Protein AF-A0A6G3U171-F1 (afdb_monomer)

Radius of gyration: 15.24 Å; Cα contacts (8 Å, |Δi|>4): 98; chains: 1; bounding box: 48×32×38 Å

Foldseek 3Di:
DDDDDLVPDDPQRVLLVVLLCCLVVPPPPPPDPDPPPDDLVQAAAEEEEEALPPPHDLVSSLVSVVSNQVSVVVVRYHYDYDHPDCPSVPPDPSDDDDDDDDD

Solvent-accessible surface area (backbone atoms only — not comparable to full-atom values): 6594 Å² total; per-residue (Å²): 131,91,82,81,59,76,91,74,51,51,72,24,54,47,49,50,51,53,54,50,48,50,60,74,54,42,58,86,71,50,97,61,89,66,65,88,88,53,60,72,92,74,52,58,36,75,46,77,36,84,46,64,52,62,71,44,53,79,64,56,44,50,51,49,50,55,50,48,32,61,38,34,74,72,62,41,33,45,78,50,66,42,60,92,70,60,78,86,52,61,90,40,80,87,54,84,85,80,88,80,80,83,130

Mean predicted aligned error: 5.45 Å

Secondary structure (DSSP, 8-state):
-PPPPGGG--HHHHHHHHHHHHHHHGGGGS-----TTS-GGG--EEEEETTTTTT--HHHHHHHHHHHHHHHHTTSEEEEE--S--TTTTT-TT----PPP--

Nearest PDB structures (foldseek):
  8tv8-assembly1_A  TM=3.815E-01  e=1.241E+00  Haemophilus influenzae 86-028NP
  4wzz-assembly1_A  TM=4.352E-01  e=4.184E+00  Lachnoclostridium phytofermentans ISDg

Sequence (103 aa):
GVRTELGRLGDGELRYVALALVLLTGPGVLEVDAPGEVPAALQTLTVLADGLDRGLDPGQRAELLRLAARMCERGHIRMAGTVSDPSWAVGVDGVTVVHLDRD

Organism: NCBI:txid2706093

Structure (mmCIF, N/CA/C/O backbone):
data_AF-A0A6G3U171-F1
#
_entry.id   AF-A0A6G3U171-F1
#
loop_
_atom_site.group_PDB
_atom_site.id
_atom_site.type_symbol
_atom_site.label_atom_id
_atom_site.label_alt_id
_atom_site.label_comp_id
_atom_site.label_asym_id
_atom_site.label_entity_id
_atom_site.label_seq_id
_atom_site.pdbx_PDB_ins_code
_atom_site.Cartn_x
_atom_site.Cartn_y
_atom_site.Cartn_z
_atom_site.occupancy
_atom_site.B_iso_or_equiv
_atom_site.auth_seq_id
_atom_site.auth_comp_id
_atom_site.auth_asym_id
_atom_site.auth_atom_id
_atom_site.pdbx_PDB_model_num
ATOM 1 N N . GLY A 1 1 ? 27.822 -1.167 0.736 1.00 64.81 1 GLY A N 1
ATOM 2 C CA . GLY A 1 1 ? 26.891 -1.111 -0.406 1.00 64.81 1 GLY A CA 1
ATOM 3 C C . GLY A 1 1 ? 27.063 0.205 -1.132 1.00 64.81 1 GLY A C 1
ATOM 4 O O . GLY A 1 1 ? 27.459 1.175 -0.492 1.00 64.81 1 GLY A O 1
ATOM 5 N N . VAL A 1 2 ? 26.800 0.228 -2.438 1.00 80.19 2 VAL A N 1
ATOM 6 C CA . VAL A 1 2 ? 26.726 1.469 -3.228 1.00 80.19 2 VAL A CA 1
ATOM 7 C C . VAL A 1 2 ? 25.509 2.265 -2.748 1.00 80.19 2 VAL A C 1
ATOM 9 O O . VAL A 1 2 ? 24.452 1.678 -2.527 1.00 80.19 2 VAL A O 1
ATOM 12 N N . ARG A 1 3 ? 25.668 3.572 -2.518 1.00 84.00 3 ARG A N 1
ATOM 13 C CA . ARG A 1 3 ? 24.568 4.473 -2.143 1.00 84.00 3 ARG A CA 1
ATOM 14 C C . ARG A 1 3 ? 24.165 5.285 -3.366 1.00 84.00 3 ARG A C 1
ATOM 16 O O . ARG A 1 3 ? 25.023 5.920 -3.973 1.00 84.00 3 ARG A O 1
ATOM 23 N N . THR A 1 4 ? 22.879 5.273 -3.691 1.00 88.94 4 THR A N 1
ATOM 24 C CA . THR A 1 4 ? 22.295 6.118 -4.735 1.00 88.94 4 THR A CA 1
ATOM 25 C C . THR A 1 4 ? 21.695 7.354 -4.077 1.00 88.94 4 THR A C 1
ATOM 27 O O . THR A 1 4 ? 20.971 7.243 -3.090 1.00 88.94 4 THR A O 1
ATOM 30 N N . GLU A 1 5 ? 22.023 8.536 -4.588 1.00 93.25 5 GLU A N 1
ATOM 31 C CA . GLU A 1 5 ? 21.421 9.790 -4.127 1.00 93.25 5 GLU A CA 1
ATOM 32 C C . GLU A 1 5 ? 19.944 9.855 -4.530 1.00 93.25 5 GLU A C 1
ATOM 34 O O . GLU A 1 5 ? 19.594 9.453 -5.638 1.00 93.25 5 GLU A O 1
ATOM 39 N N . LEU A 1 6 ? 19.086 10.414 -3.669 1.00 92.94 6 LEU A N 1
ATOM 40 C CA . LEU A 1 6 ? 17.641 10.489 -3.917 1.00 92.94 6 LEU A CA 1
ATOM 41 C C . LEU A 1 6 ? 17.312 11.188 -5.246 1.00 92.94 6 LEU A C 1
ATOM 43 O O . LEU A 1 6 ? 16.468 10.717 -5.996 1.00 92.94 6 LEU A O 1
ATOM 47 N N . GLY A 1 7 ? 18.030 12.267 -5.578 1.00 94.00 7 GLY A N 1
ATOM 48 C CA . GLY A 1 7 ? 17.833 13.017 -6.824 1.00 94.00 7 GLY A CA 1
ATOM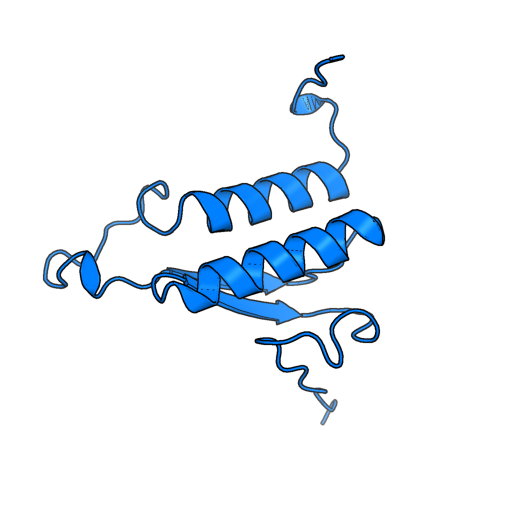 49 C C . GLY A 1 7 ? 18.226 12.267 -8.103 1.00 94.00 7 GLY A C 1
ATOM 50 O O . GLY A 1 7 ? 18.022 12.791 -9.192 1.00 94.00 7 GLY A O 1
ATOM 51 N N . ARG A 1 8 ? 18.804 11.065 -7.986 1.00 95.38 8 ARG A N 1
ATOM 52 C CA . ARG A 1 8 ? 19.128 10.191 -9.124 1.00 95.38 8 ARG A CA 1
ATOM 53 C C . ARG A 1 8 ? 18.095 9.090 -9.351 1.00 95.38 8 ARG A C 1
ATOM 55 O O . ARG A 1 8 ? 18.230 8.362 -10.329 1.00 95.38 8 ARG A O 1
ATOM 62 N N . LEU A 1 9 ? 17.120 8.943 -8.456 1.00 95.31 9 LEU A N 1
ATOM 63 C CA . LEU A 1 9 ? 16.066 7.946 -8.592 1.00 95.31 9 LEU A CA 1
ATOM 64 C C . LEU A 1 9 ? 15.092 8.339 -9.707 1.00 95.31 9 LEU A C 1
ATOM 66 O O . LEU A 1 9 ? 14.744 9.513 -9.861 1.00 95.31 9 LEU A O 1
ATOM 70 N N . GLY A 1 10 ? 14.642 7.346 -10.471 1.00 94.75 10 GLY A N 1
ATOM 71 C CA . GLY A 1 10 ? 13.556 7.514 -11.433 1.00 94.75 10 GLY A CA 1
ATOM 72 C C . GLY A 1 10 ? 12.200 7.706 -10.746 1.00 94.75 10 GLY A C 1
ATOM 73 O O . GLY A 1 10 ? 12.053 7.469 -9.550 1.00 94.75 10 GLY A O 1
ATOM 74 N N . ASP A 1 11 ? 11.176 8.087 -11.514 1.00 94.25 11 ASP A N 1
ATOM 75 C CA . ASP A 1 11 ? 9.823 8.349 -10.989 1.00 94.25 11 ASP A CA 1
ATOM 76 C C . ASP A 1 11 ? 9.239 7.153 -10.214 1.00 94.25 11 ASP A C 1
ATOM 78 O O . ASP A 1 11 ? 8.762 7.308 -9.093 1.00 94.25 11 ASP A O 1
ATOM 82 N N . GLY A 1 12 ? 9.364 5.937 -10.757 1.00 95.06 12 GLY A N 1
ATOM 83 C CA . GLY A 1 12 ? 8.908 4.711 -10.094 1.00 95.06 12 GLY A CA 1
A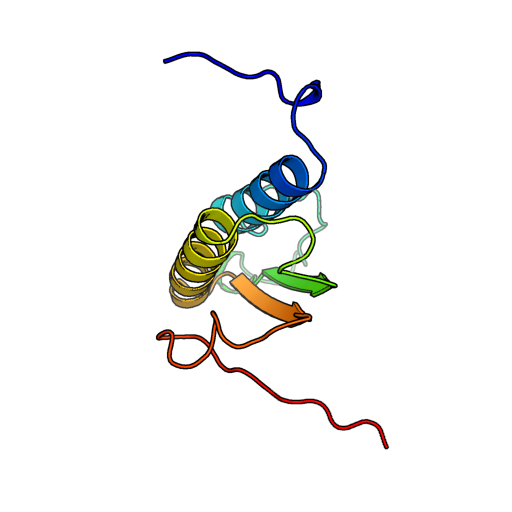TOM 84 C C . GLY A 1 12 ? 9.637 4.413 -8.783 1.00 95.06 12 GLY A C 1
ATOM 85 O O . GLY A 1 12 ? 9.010 4.043 -7.792 1.00 95.06 12 GLY A O 1
ATOM 86 N N . GLU A 1 13 ? 10.950 4.644 -8.742 1.00 95.69 13 GLU A N 1
ATOM 87 C CA . GLU A 1 13 ? 11.764 4.458 -7.538 1.00 95.69 13 GLU A CA 1
ATOM 88 C C . GLU A 1 13 ? 11.438 5.515 -6.474 1.00 95.69 13 GLU A C 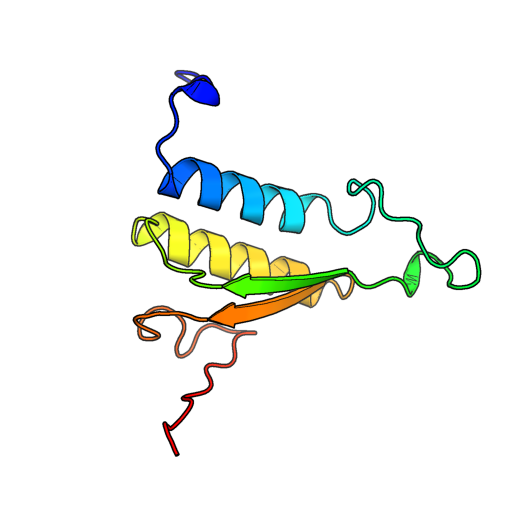1
ATOM 90 O O . GLU A 1 13 ? 11.296 5.189 -5.295 1.00 95.69 13 GLU A O 1
ATOM 95 N N . LEU A 1 14 ? 11.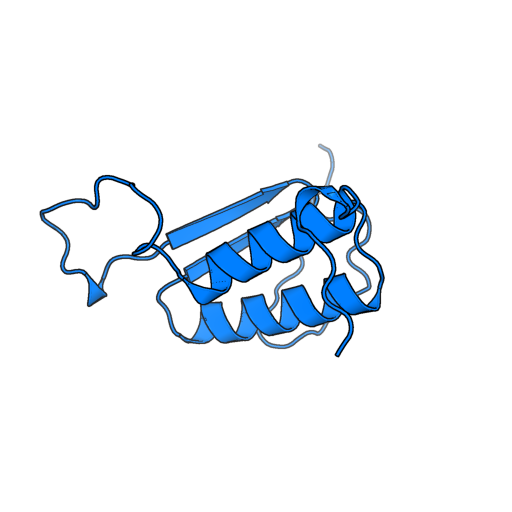267 6.777 -6.882 1.00 95.50 14 LEU A N 1
ATOM 96 C CA . LEU A 1 14 ? 10.823 7.856 -5.996 1.00 95.50 14 LEU A CA 1
ATOM 97 C C . L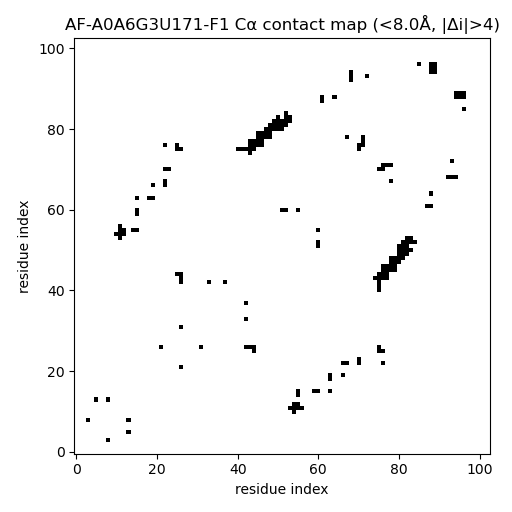EU A 1 14 ? 9.442 7.552 -5.418 1.00 95.50 14 LEU A C 1
ATOM 99 O O . LEU A 1 14 ? 9.228 7.701 -4.215 1.00 95.50 14 LEU A O 1
ATOM 103 N N . ARG A 1 15 ? 8.522 7.072 -6.256 1.00 94.75 15 ARG A N 1
ATOM 104 C CA . ARG A 1 15 ? 7.177 6.663 -5.852 1.00 94.75 15 ARG A CA 1
ATOM 105 C C . ARG A 1 15 ? 7.206 5.495 -4.870 1.00 94.75 15 ARG A C 1
ATOM 107 O O . ARG A 1 15 ? 6.527 5.556 -3.844 1.00 94.75 15 ARG A O 1
ATOM 114 N N . TYR A 1 16 ? 8.011 4.468 -5.150 1.00 95.75 16 TYR A N 1
ATOM 115 C CA . TYR A 1 16 ? 8.229 3.338 -4.247 1.00 95.75 16 TYR A CA 1
ATOM 116 C C . TYR A 1 16 ? 8.686 3.815 -2.869 1.00 95.75 16 TYR A C 1
ATOM 118 O O . TYR A 1 16 ? 8.074 3.476 -1.855 1.00 95.75 16 TYR A O 1
ATOM 126 N N . VAL A 1 17 ? 9.741 4.635 -2.834 1.00 94.75 17 VAL A N 1
ATOM 127 C CA . VAL A 1 17 ? 10.323 5.144 -1.589 1.00 94.75 17 VAL A CA 1
ATOM 128 C C . VAL A 1 17 ? 9.332 6.031 -0.843 1.00 94.75 17 VAL A C 1
ATOM 130 O O . VAL A 1 17 ? 9.185 5.869 0.365 1.00 94.75 17 VAL A O 1
ATOM 133 N N . ALA A 1 18 ? 8.613 6.919 -1.531 1.00 92.94 18 ALA A N 1
ATOM 134 C CA . ALA A 1 18 ? 7.614 7.779 -0.903 1.00 92.94 18 ALA A CA 1
ATOM 135 C C . ALA A 1 18 ? 6.512 6.962 -0.207 1.00 92.94 18 ALA A C 1
ATOM 137 O O . ALA A 1 18 ? 6.228 7.187 0.970 1.00 92.94 18 ALA A O 1
ATOM 138 N N . LEU A 1 19 ? 5.937 5.971 -0.897 1.00 94.00 19 LEU A N 1
ATOM 139 C CA . LEU A 1 19 ? 4.894 5.112 -0.328 1.00 94.00 19 LEU A CA 1
ATOM 140 C C . LEU A 1 19 ? 5.432 4.233 0.809 1.00 94.00 19 LEU A C 1
ATOM 142 O O . LEU A 1 19 ? 4.785 4.111 1.849 1.00 94.00 19 LEU A O 1
ATOM 146 N N . ALA A 1 20 ? 6.627 3.660 0.649 1.00 95.31 20 ALA A N 1
ATOM 147 C CA . ALA A 1 20 ? 7.260 2.859 1.690 1.00 95.31 20 ALA A CA 1
ATOM 148 C C . ALA A 1 20 ? 7.547 3.682 2.953 1.00 95.31 20 ALA A C 1
ATOM 150 O O . ALA A 1 20 ? 7.296 3.205 4.058 1.00 95.31 20 ALA A O 1
ATOM 151 N N . LEU A 1 21 ? 8.029 4.920 2.802 1.00 92.94 21 LEU A N 1
ATOM 152 C CA . LEU A 1 21 ? 8.262 5.823 3.926 1.00 92.94 21 LEU A CA 1
ATOM 153 C C . LEU A 1 21 ? 6.960 6.121 4.665 1.00 92.94 21 LEU A C 1
ATOM 155 O O . LEU A 1 21 ? 6.920 5.891 5.866 1.00 92.94 21 LEU A O 1
ATOM 159 N N . VAL A 1 22 ? 5.890 6.514 3.965 1.00 91.38 22 VAL A N 1
ATOM 160 C CA . VAL A 1 22 ? 4.568 6.758 4.579 1.00 91.38 22 VAL A CA 1
ATOM 161 C C . VAL A 1 22 ? 4.074 5.540 5.367 1.00 91.38 22 VAL A C 1
ATOM 163 O O . VAL A 1 22 ? 3.579 5.679 6.484 1.00 91.38 22 VAL A O 1
ATOM 166 N N . LEU A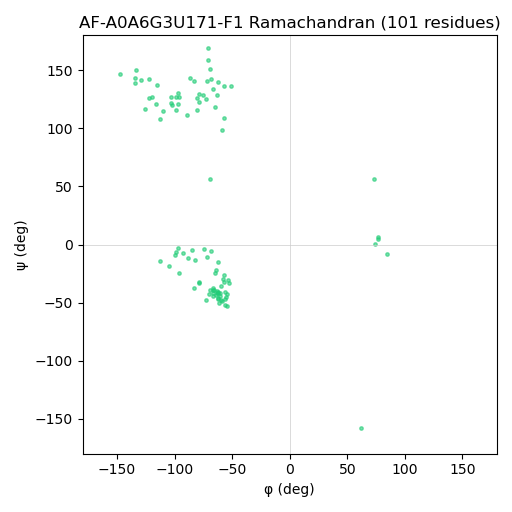 1 23 ? 4.237 4.334 4.816 1.00 92.56 23 LEU A N 1
ATOM 167 C CA . LEU A 1 23 ? 3.853 3.090 5.487 1.00 92.56 23 LEU A CA 1
ATOM 168 C C . LEU A 1 23 ? 4.703 2.789 6.731 1.00 92.56 23 LEU A C 1
ATOM 170 O O . LEU A 1 23 ? 4.191 2.254 7.712 1.00 92.56 23 LEU A O 1
ATOM 174 N N . LEU A 1 24 ? 6.001 3.097 6.689 1.00 92.00 24 LEU A N 1
ATOM 175 C CA . LEU A 1 24 ? 6.940 2.825 7.781 1.00 92.00 24 LEU A CA 1
ATOM 176 C C . LEU A 1 24 ? 6.849 3.848 8.911 1.00 92.00 24 LEU A C 1
ATOM 178 O O . LEU A 1 24 ? 7.106 3.502 10.064 1.00 92.00 24 LEU A O 1
ATOM 182 N N . THR A 1 25 ? 6.525 5.095 8.586 1.00 86.25 25 THR A N 1
ATOM 183 C CA . THR A 1 25 ? 6.493 6.196 9.548 1.00 86.25 25 THR A CA 1
ATOM 184 C C . THR A 1 25 ? 5.098 6.467 10.098 1.00 86.25 25 THR A C 1
ATOM 186 O O . THR A 1 25 ? 4.970 6.969 11.217 1.00 86.25 25 THR A O 1
ATOM 189 N N . GLY A 1 26 ? 4.052 6.101 9.351 1.00 78.25 26 GLY A N 1
ATOM 190 C CA . GLY A 1 26 ? 2.666 6.306 9.748 1.00 78.25 26 GLY A CA 1
ATOM 191 C C . GLY A 1 26 ? 2.303 7.790 9.921 1.00 78.25 26 GLY A C 1
ATOM 192 O O . GLY A 1 26 ? 2.963 8.667 9.360 1.00 78.25 26 GLY A O 1
ATOM 193 N N . PRO A 1 27 ? 1.244 8.101 10.693 1.00 68.62 27 PRO A N 1
ATOM 194 C CA . PRO A 1 27 ? 0.755 9.475 10.846 1.00 68.62 27 PRO A CA 1
ATOM 195 C C . PRO A 1 27 ? 1.747 10.414 11.548 1.00 68.62 27 PRO A C 1
ATOM 197 O O . PRO A 1 27 ? 1.693 11.615 11.325 1.00 68.62 27 PRO A O 1
ATOM 200 N N . GLY A 1 28 ? 2.664 9.893 12.372 1.00 63.81 28 GLY A N 1
ATOM 201 C CA . GLY A 1 28 ? 3.506 10.703 13.264 1.00 63.81 28 GLY A CA 1
ATOM 202 C C . GLY A 1 28 ? 4.651 11.478 12.604 1.00 63.81 28 GLY A C 1
ATOM 203 O O . GLY A 1 28 ? 5.359 12.198 13.301 1.00 63.81 28 GLY A O 1
ATOM 204 N N . VAL A 1 29 ? 4.873 11.315 11.296 1.00 65.56 29 VAL A N 1
ATOM 205 C CA . VAL A 1 29 ? 5.933 12.026 10.546 1.00 65.56 29 VAL A CA 1
ATOM 206 C C . VAL A 1 29 ? 5.366 13.014 9.534 1.00 65.56 29 VAL A C 1
ATOM 208 O O . VAL A 1 29 ? 6.087 13.873 9.033 1.00 65.56 29 VAL A O 1
ATOM 211 N N . LEU A 1 30 ? 4.073 12.925 9.240 1.00 64.81 30 LEU A N 1
ATOM 212 C CA . LEU A 1 30 ? 3.420 13.962 8.464 1.00 64.81 30 LEU A CA 1
ATOM 213 C C . LEU A 1 30 ? 3.138 15.121 9.427 1.00 64.81 30 LEU A C 1
ATOM 215 O O . LEU A 1 30 ? 2.571 14.892 10.493 1.00 64.81 30 LEU A O 1
ATOM 219 N N . GLU A 1 31 ? 3.525 16.349 9.067 1.00 63.59 31 GLU A N 1
ATOM 220 C CA . GLU A 1 31 ? 3.112 17.580 9.768 1.00 63.59 31 GLU A CA 1
ATOM 221 C C . GLU A 1 31 ? 1.616 17.844 9.527 1.00 63.59 31 GLU A C 1
ATOM 223 O O . GLU A 1 31 ? 1.202 18.853 8.963 1.00 63.59 31 GLU A O 1
ATOM 228 N N . VAL A 1 32 ? 0.789 16.863 9.867 1.00 63.28 32 VAL A N 1
ATOM 229 C CA . VAL A 1 32 ? -0.661 16.949 9.823 1.00 63.28 32 VAL A CA 1
ATOM 230 C C . VAL A 1 32 ? -1.088 17.304 11.232 1.00 63.28 32 VAL A C 1
ATOM 232 O O . VAL A 1 32 ? -0.719 16.605 12.178 1.00 63.28 32 VAL A O 1
ATOM 235 N N . ASP A 1 33 ? -1.874 18.370 11.370 1.00 65.06 33 ASP A N 1
ATOM 236 C CA . ASP A 1 33 ? -2.533 18.691 12.630 1.00 65.06 33 ASP A CA 1
ATOM 237 C C . ASP A 1 33 ? -3.425 17.512 13.023 1.00 65.06 33 ASP A C 1
ATOM 239 O O . ASP A 1 33 ? -4.525 17.312 12.499 1.00 65.06 33 ASP A O 1
ATOM 243 N N . ALA A 1 34 ? -2.909 16.674 13.920 1.00 64.38 34 ALA A N 1
ATOM 244 C CA . ALA A 1 34 ? -3.670 15.575 14.467 1.00 64.38 34 ALA A CA 1
ATOM 245 C C . ALA A 1 34 ? -4.876 16.152 15.223 1.00 64.38 34 ALA A C 1
ATOM 247 O O . ALA A 1 34 ? -4.720 17.142 15.946 1.00 64.38 34 ALA A O 1
ATOM 248 N N . PRO A 1 35 ? -6.070 15.542 15.122 1.00 64.81 35 PRO A N 1
ATOM 249 C CA . PRO A 1 35 ? -7.209 15.964 15.922 1.00 64.81 35 PRO A CA 1
ATOM 250 C C . PRO A 1 35 ? -6.831 15.876 17.407 1.00 64.81 35 PRO A C 1
ATOM 252 O O . PRO A 1 35 ? -6.675 14.778 17.942 1.00 64.81 35 PRO A O 1
ATOM 255 N N . GLY A 1 36 ? -6.654 17.024 18.070 1.00 63.56 36 GLY A N 1
ATOM 256 C CA . GLY A 1 36 ? -6.128 17.093 19.442 1.00 63.56 36 GLY A CA 1
ATOM 257 C C . GLY A 1 36 ? -7.008 16.398 20.488 1.00 63.56 36 GLY A C 1
ATOM 258 O O . GLY A 1 36 ? -6.557 16.113 21.593 1.00 63.56 36 GLY A O 1
ATOM 259 N N . GLU A 1 37 ? -8.252 16.091 20.125 1.00 72.50 37 GLU A N 1
ATOM 260 C CA . GLU A 1 37 ? -9.246 15.413 20.959 1.00 72.50 37 GLU A CA 1
ATOM 261 C C . GLU A 1 37 ? -9.184 13.878 20.849 1.00 72.50 37 GLU A C 1
ATOM 263 O O . GLU A 1 37 ? -9.795 13.177 21.656 1.00 72.50 37 GLU A O 1
ATOM 268 N N . VAL A 1 38 ? -8.444 13.333 19.872 1.00 70.88 38 VAL A N 1
ATOM 269 C CA . VAL A 1 38 ? -8.345 11.886 19.642 1.00 70.88 38 VAL A CA 1
ATOM 270 C C . VAL A 1 38 ? -7.019 11.360 20.199 1.00 70.88 38 VAL A C 1
ATOM 272 O O . VAL A 1 38 ? -5.954 11.755 19.714 1.00 70.88 38 VAL A O 1
ATOM 275 N N . PRO A 1 39 ? -7.043 10.422 21.168 1.00 70.75 39 PRO A N 1
ATOM 276 C CA . PRO A 1 39 ? -5.839 9.753 21.647 1.00 70.75 39 PRO A CA 1
ATOM 277 C C . PRO A 1 39 ? -5.020 9.183 20.487 1.00 70.75 39 PRO A C 1
ATOM 279 O O . PRO A 1 39 ? -5.578 8.538 19.603 1.00 70.75 39 PRO A O 1
ATOM 282 N N . ALA A 1 40 ? -3.696 9.351 20.514 1.00 68.94 40 ALA A N 1
ATOM 283 C CA . ALA A 1 40 ? -2.805 8.898 19.439 1.00 68.94 40 ALA A CA 1
ATOM 284 C C . ALA A 1 40 ? -3.000 7.413 19.068 1.00 68.94 40 ALA A C 1
ATOM 286 O O . ALA A 1 40 ? -2.915 7.047 17.903 1.00 68.94 40 ALA A O 1
ATOM 287 N N . ALA A 1 41 ? -3.349 6.568 20.044 1.00 68.75 41 ALA A N 1
ATOM 288 C CA . ALA A 1 41 ? -3.641 5.148 19.832 1.00 68.75 41 ALA A CA 1
ATOM 289 C C . ALA A 1 41 ? -4.870 4.876 18.938 1.00 68.75 41 ALA A C 1
ATOM 291 O O . ALA A 1 41 ? -4.982 3.789 18.379 1.00 68.75 41 ALA A O 1
ATOM 292 N N . LEU A 1 42 ? -5.784 5.842 18.812 1.00 72.69 42 LEU A N 1
ATOM 293 C CA . LEU A 1 42 ? -6.985 5.767 17.974 1.00 72.69 42 LEU A CA 1
ATOM 294 C C . LEU A 1 42 ? -6.813 6.500 16.638 1.00 72.69 42 LEU A C 1
ATOM 296 O O . LEU A 1 42 ? -7.664 6.384 15.755 1.00 72.69 42 LEU A O 1
ATOM 300 N N . GLN A 1 43 ? -5.719 7.243 16.467 1.00 77.62 43 GLN A N 1
ATOM 301 C CA . GLN A 1 43 ? -5.426 7.911 15.209 1.00 77.62 43 GLN A CA 1
ATOM 302 C C . GLN A 1 43 ? -4.995 6.868 14.175 1.00 77.62 43 GLN A C 1
ATOM 304 O O . GLN A 1 43 ? -4.081 6.073 14.396 1.00 77.62 43 GLN A O 1
ATOM 309 N N . THR A 1 44 ? -5.683 6.861 13.036 1.00 83.38 44 THR A N 1
ATOM 310 C CA . THR A 1 44 ? -5.386 5.975 11.909 1.00 83.38 44 THR A CA 1
ATOM 311 C C . THR A 1 44 ? -5.113 6.825 10.678 1.00 83.38 44 THR A C 1
ATOM 313 O O . THR A 1 44 ? -5.957 7.634 10.293 1.00 83.38 44 THR A O 1
ATOM 316 N N . LEU A 1 45 ? -3.964 6.627 10.031 1.00 87.19 45 LEU A N 1
ATOM 317 C CA . LEU A 1 45 ? -3.679 7.252 8.741 1.00 87.19 45 LEU A CA 1
ATOM 318 C C . LEU A 1 45 ? -4.391 6.472 7.632 1.00 87.19 45 LEU A C 1
ATOM 320 O O . LEU A 1 45 ? -4.149 5.278 7.466 1.00 87.19 45 LEU A O 1
ATOM 324 N N . THR A 1 46 ? -5.238 7.138 6.848 1.00 91.56 46 THR A N 1
ATOM 325 C CA . THR A 1 46 ? -5.785 6.545 5.619 1.00 91.56 46 THR A CA 1
ATOM 326 C C . THR A 1 46 ? -4.969 7.014 4.422 1.00 91.56 46 THR A C 1
ATOM 328 O O . THR A 1 46 ? -4.884 8.210 4.162 1.00 91.56 46 THR A O 1
ATOM 331 N N . VAL A 1 47 ? -4.375 6.072 3.692 1.00 93.12 47 VAL A N 1
ATOM 332 C CA . VAL A 1 47 ? -3.580 6.326 2.487 1.00 93.12 47 VAL A CA 1
ATOM 333 C C . VAL A 1 47 ? -4.406 5.965 1.257 1.00 93.12 47 VAL A C 1
ATOM 335 O O . VAL A 1 47 ? -4.823 4.818 1.099 1.00 93.12 47 VAL A O 1
ATOM 338 N N . LEU A 1 48 ? -4.616 6.939 0.373 1.00 95.62 48 LEU A N 1
ATOM 339 C CA . LEU A 1 48 ? -5.257 6.748 -0.926 1.00 95.62 48 LEU A CA 1
ATOM 340 C C . LEU A 1 48 ? -4.208 6.921 -2.026 1.00 95.62 48 LEU A C 1
ATOM 342 O O . LEU A 1 48 ? -3.649 8.006 -2.179 1.00 95.62 48 LEU A O 1
ATOM 346 N N . ALA A 1 49 ? -3.920 5.856 -2.773 1.00 95.19 49 ALA A N 1
ATOM 347 C CA . ALA A 1 49 ? -2.879 5.852 -3.800 1.00 95.19 49 ALA A CA 1
ATOM 348 C C . ALA A 1 49 ? -3.477 5.712 -5.209 1.00 95.19 49 ALA A C 1
ATOM 350 O O . ALA A 1 49 ? -3.915 4.632 -5.597 1.00 95.19 49 ALA A O 1
ATOM 351 N N . ASP A 1 50 ? -3.453 6.782 -6.007 1.00 94.62 50 ASP A N 1
ATOM 352 C CA . ASP A 1 50 ? -3.842 6.699 -7.422 1.00 94.62 50 ASP A CA 1
ATOM 353 C C . ASP A 1 50 ? -2.707 6.140 -8.289 1.00 94.62 50 ASP A C 1
ATOM 355 O O . ASP A 1 50 ? -1.675 6.792 -8.432 1.00 94.62 50 ASP A O 1
ATOM 359 N N . GLY A 1 51 ? -2.897 4.978 -8.910 1.00 94.19 51 GLY A N 1
ATOM 360 C CA . GLY A 1 51 ? -1.892 4.295 -9.718 1.00 94.19 51 GLY A CA 1
ATOM 361 C C . GLY A 1 51 ? -0.815 3.686 -8.831 1.00 94.19 51 GLY A C 1
ATOM 362 O O . GLY A 1 51 ? 0.363 4.029 -8.943 1.00 94.19 51 GLY A O 1
ATOM 363 N N . LEU A 1 52 ? -1.215 2.831 -7.892 1.00 95.25 52 LEU A N 1
ATOM 364 C CA . LEU A 1 52 ? -0.331 2.155 -6.944 1.00 95.25 52 LEU A CA 1
ATOM 365 C C . LEU A 1 52 ? 0.757 1.327 -7.642 1.00 95.25 52 LEU A C 1
ATOM 367 O O . LEU A 1 52 ? 1.820 1.161 -7.066 1.00 95.25 52 LEU A O 1
ATOM 371 N N . ASP A 1 53 ? 0.522 0.854 -8.865 1.00 94.44 53 ASP A N 1
ATOM 372 C CA . ASP A 1 53 ? 1.451 0.075 -9.694 1.00 94.44 53 ASP A CA 1
ATOM 373 C C . ASP A 1 53 ? 2.232 0.920 -10.722 1.00 94.44 53 ASP A C 1
ATOM 375 O O . ASP A 1 53 ? 3.090 0.401 -11.439 1.00 94.44 53 ASP A O 1
ATOM 379 N N . ARG A 1 54 ? 1.959 2.228 -10.808 1.00 94.75 54 ARG A N 1
ATOM 380 C CA . ARG A 1 54 ? 2.495 3.107 -11.855 1.00 94.75 54 ARG A CA 1
ATOM 381 C C . ARG A 1 54 ? 4.016 3.244 -11.745 1.00 94.75 54 ARG A C 1
ATOM 383 O O . ARG A 1 54 ? 4.526 3.775 -10.764 1.00 94.75 54 ARG A O 1
ATOM 390 N N . GLY A 1 55 ? 4.726 2.810 -12.787 1.00 94.50 55 GLY A N 1
ATOM 391 C CA . GLY A 1 55 ? 6.179 2.974 -12.922 1.00 94.50 55 GLY A CA 1
ATOM 392 C C . GLY A 1 55 ? 7.027 2.054 -12.037 1.00 94.50 55 GLY A C 1
ATOM 393 O O . GLY A 1 55 ? 8.249 2.131 -12.106 1.00 94.50 55 GLY A O 1
ATOM 394 N N . LEU A 1 56 ? 6.405 1.190 -11.233 1.00 95.19 56 LEU A N 1
ATOM 395 C CA . LEU A 1 56 ? 7.091 0.248 -10.350 1.00 95.19 56 LEU A CA 1
ATOM 396 C C . LEU A 1 56 ? 7.492 -1.014 -11.106 1.00 95.19 56 LEU A C 1
ATOM 398 O O . LEU A 1 56 ? 6.711 -1.553 -11.896 1.00 95.19 56 LEU A O 1
ATOM 402 N N . ASP A 1 57 ? 8.682 -1.536 -10.810 1.00 94.31 57 ASP A N 1
ATOM 403 C CA . ASP A 1 57 ? 9.044 -2.861 -11.299 1.00 94.31 57 ASP A CA 1
ATOM 404 C C . ASP A 1 57 ? 8.233 -3.964 -10.575 1.00 94.31 57 ASP A C 1
ATOM 406 O O . ASP A 1 57 ? 7.712 -3.750 -9.470 1.00 94.31 57 ASP A O 1
ATOM 410 N N . PRO A 1 58 ? 8.103 -5.167 -11.170 1.00 94.81 58 PRO A N 1
ATOM 411 C CA . PRO A 1 58 ? 7.297 -6.243 -10.600 1.00 94.81 58 PRO A CA 1
ATOM 412 C C . PRO A 1 58 ? 7.688 -6.682 -9.181 1.00 94.81 58 PRO A C 1
ATOM 414 O O . PRO A 1 58 ? 6.814 -7.089 -8.412 1.00 94.81 58 PRO A O 1
ATOM 417 N N . GLY A 1 59 ? 8.973 -6.607 -8.831 1.00 95.44 59 GLY A N 1
ATOM 418 C CA . GLY A 1 59 ? 9.470 -6.898 -7.490 1.00 95.44 59 GLY A CA 1
ATOM 419 C C . GLY A 1 59 ? 9.102 -5.792 -6.507 1.00 95.44 59 GLY A C 1
ATOM 420 O O . GLY A 1 59 ? 8.541 -6.082 -5.450 1.00 95.44 59 GLY A O 1
ATOM 421 N N . GLN A 1 60 ? 9.332 -4.529 -6.880 1.00 95.75 60 GLN A N 1
ATOM 422 C CA . GLN A 1 60 ? 8.958 -3.371 -6.062 1.00 95.75 60 GLN A CA 1
ATOM 423 C C . GLN A 1 60 ? 7.465 -3.348 -5.722 1.00 95.75 60 GLN A C 1
ATOM 425 O O . GLN A 1 60 ? 7.116 -3.184 -4.553 1.00 95.75 60 GLN A O 1
ATOM 430 N N . ARG A 1 61 ? 6.566 -3.560 -6.695 1.00 96.00 61 ARG A N 1
ATOM 431 C CA . ARG A 1 61 ? 5.116 -3.563 -6.411 1.00 96.00 61 ARG A CA 1
ATOM 432 C C . ARG A 1 61 ? 4.715 -4.679 -5.438 1.00 96.00 61 ARG A C 1
ATOM 434 O O . ARG A 1 61 ? 3.941 -4.437 -4.515 1.00 96.00 61 ARG A O 1
ATOM 441 N N . ALA A 1 62 ? 5.287 -5.877 -5.587 1.00 95.94 62 ALA A N 1
ATOM 442 C CA . ALA A 1 62 ? 4.998 -7.002 -4.702 1.00 95.94 62 ALA A CA 1
ATOM 443 C C . ALA A 1 62 ? 5.499 -6.744 -3.272 1.00 95.94 62 ALA A C 1
ATOM 445 O O . ALA A 1 62 ? 4.769 -6.978 -2.307 1.00 95.94 62 ALA A O 1
ATOM 446 N N . GLU A 1 63 ? 6.718 -6.221 -3.123 1.00 96.81 63 GLU A N 1
ATOM 447 C CA . GLU A 1 63 ? 7.267 -5.862 -1.812 1.00 96.81 63 GLU A CA 1
ATOM 448 C C . GLU A 1 63 ? 6.501 -4.718 -1.149 1.00 96.81 63 GLU A C 1
ATOM 450 O O . GLU A 1 63 ? 6.233 -4.774 0.054 1.00 96.81 63 GLU A O 1
ATOM 455 N N . LEU A 1 64 ? 6.084 -3.715 -1.924 1.00 96.94 64 LEU A N 1
ATOM 456 C CA . LEU A 1 64 ? 5.285 -2.608 -1.413 1.00 96.94 64 LEU A CA 1
ATOM 457 C C . LEU A 1 64 ? 3.928 -3.089 -0.885 1.00 96.94 64 LEU A C 1
ATOM 459 O O . LEU A 1 64 ? 3.514 -2.661 0.189 1.00 96.94 64 LEU A O 1
ATOM 463 N N . LEU A 1 65 ? 3.260 -4.013 -1.579 1.00 97.06 65 LEU A N 1
ATOM 464 C CA . LEU A 1 65 ? 1.985 -4.573 -1.119 1.00 97.06 65 LEU A CA 1
ATOM 465 C C . LEU A 1 65 ? 2.147 -5.458 0.116 1.00 97.06 65 LEU A C 1
ATOM 467 O O . LEU A 1 65 ? 1.347 -5.349 1.043 1.00 97.06 65 LEU A O 1
ATOM 471 N N . ARG A 1 66 ? 3.217 -6.261 0.195 1.00 96.12 66 ARG A N 1
ATOM 472 C CA . ARG A 1 66 ? 3.554 -6.999 1.426 1.00 96.12 66 ARG A CA 1
ATOM 473 C C . ARG A 1 66 ? 3.822 -6.053 2.592 1.00 96.12 66 ARG A C 1
ATOM 475 O O . ARG A 1 66 ? 3.405 -6.329 3.714 1.00 96.12 66 ARG A O 1
ATOM 482 N N . LEU A 1 67 ? 4.533 -4.951 2.352 1.00 96.38 67 LEU A N 1
ATOM 483 C CA . LEU A 1 67 ? 4.759 -3.921 3.361 1.00 96.38 67 LEU A CA 1
ATOM 484 C C . LEU A 1 67 ? 3.434 -3.284 3.794 1.00 96.38 67 LEU A C 1
ATOM 486 O O . LEU A 1 67 ? 3.188 -3.178 4.994 1.00 96.38 67 LEU A O 1
ATOM 490 N N . ALA A 1 68 ? 2.582 -2.912 2.840 1.00 96.06 68 ALA A N 1
ATOM 491 C CA . ALA A 1 68 ? 1.282 -2.312 3.105 1.00 96.06 68 ALA A CA 1
ATOM 492 C C . ALA A 1 68 ? 0.386 -3.234 3.939 1.00 96.06 68 ALA A C 1
ATOM 494 O O . ALA A 1 6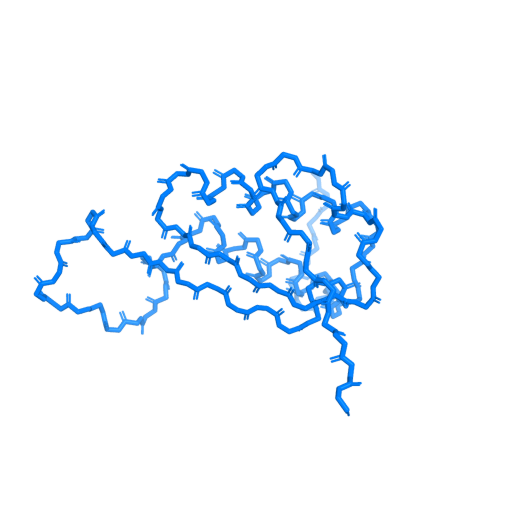8 ? -0.133 -2.787 4.960 1.00 96.06 68 ALA A O 1
ATOM 495 N N . ALA A 1 69 ? 0.271 -4.514 3.571 1.00 95.94 69 ALA A N 1
ATOM 496 C CA . ALA A 1 69 ? -0.503 -5.508 4.314 1.00 95.94 69 ALA A CA 1
ATOM 497 C C . ALA A 1 69 ? -0.028 -5.609 5.773 1.00 95.94 69 ALA A C 1
ATOM 499 O O . ALA A 1 69 ? -0.812 -5.382 6.694 1.00 95.94 69 ALA A O 1
ATOM 500 N N . ARG A 1 70 ? 1.285 -5.792 5.993 1.00 94.75 70 ARG A N 1
ATOM 501 C CA . ARG A 1 70 ? 1.869 -5.858 7.347 1.00 94.75 70 ARG A CA 1
ATOM 502 C C . ARG A 1 70 ? 1.636 -4.595 8.175 1.00 94.75 70 ARG A C 1
ATOM 504 O O . ARG A 1 70 ? 1.520 -4.675 9.395 1.00 94.75 70 ARG A O 1
ATOM 511 N N . MET A 1 71 ? 1.647 -3.417 7.553 1.00 93.38 71 MET A N 1
ATOM 512 C CA . MET A 1 71 ? 1.422 -2.159 8.274 1.00 93.38 71 MET A CA 1
ATOM 513 C C . MET A 1 71 ? -0.062 -1.912 8.551 1.00 93.38 71 MET A C 1
ATOM 515 O O . MET A 1 71 ? -0.393 -1.394 9.616 1.00 93.38 71 MET A O 1
ATOM 519 N N . CYS A 1 72 ? -0.952 -2.342 7.654 1.00 93.19 72 CYS A N 1
ATOM 520 C CA . CYS A 1 72 ? -2.396 -2.301 7.883 1.00 93.19 72 CYS A CA 1
ATOM 521 C C . CYS A 1 72 ? -2.816 -3.250 9.015 1.00 93.19 72 CYS A C 1
ATOM 523 O O . CYS A 1 72 ? -3.631 -2.873 9.854 1.00 93.19 72 CYS A O 1
ATOM 525 N N . GLU A 1 73 ? -2.209 -4.438 9.108 1.00 93.12 73 GLU A N 1
ATOM 526 C CA . GLU A 1 73 ? -2.441 -5.392 10.207 1.00 93.12 73 GLU A CA 1
ATOM 527 C C . GLU A 1 73 ? -2.133 -4.805 11.594 1.00 93.12 73 GLU A C 1
ATOM 529 O O . GLU A 1 73 ? -2.776 -5.167 12.577 1.00 93.12 73 GLU A O 1
ATOM 534 N N . ARG A 1 74 ? -1.189 -3.858 11.691 1.00 89.38 74 ARG A N 1
ATOM 535 C CA . ARG A 1 74 ? -0.866 -3.159 12.949 1.00 89.38 74 ARG A CA 1
ATOM 536 C C . ARG A 1 74 ? -1.944 -2.160 13.385 1.00 89.38 74 ARG A C 1
ATOM 538 O O . ARG A 1 74 ? -1.874 -1.660 14.501 1.00 89.38 74 ARG A O 1
ATOM 545 N N . GLY A 1 75 ? -2.919 -1.849 12.528 1.00 86.62 75 GLY A N 1
ATOM 546 C CA . GLY A 1 75 ? -4.118 -1.078 12.877 1.00 86.62 75 GLY A CA 1
ATOM 547 C C . GLY A 1 75 ? -3.987 0.449 12.843 1.00 86.62 75 GLY A C 1
ATOM 548 O O . GLY A 1 75 ? -5.002 1.131 12.935 1.00 86.62 75 GLY A O 1
ATOM 549 N N . HIS A 1 76 ? -2.785 1.002 12.660 1.00 84.12 76 HIS A N 1
ATOM 550 C CA . HIS A 1 76 ? -2.563 2.459 12.599 1.00 84.12 76 HIS A CA 1
ATOM 551 C C . HIS A 1 76 ? -2.610 3.039 11.179 1.00 84.12 76 HIS A C 1
ATOM 553 O O . HIS A 1 76 ? -2.579 4.259 11.005 1.00 84.12 76 HIS A O 1
ATOM 559 N N . ILE A 1 77 ? -2.687 2.177 10.161 1.00 90.06 77 ILE A N 1
ATOM 560 C CA . ILE A 1 77 ? -2.800 2.561 8.754 1.00 90.06 77 ILE A CA 1
ATOM 561 C C . ILE A 1 77 ? -3.966 1.803 8.117 1.00 90.06 77 ILE A C 1
ATOM 563 O O . ILE A 1 77 ? -4.179 0.621 8.381 1.00 90.06 77 ILE A O 1
ATOM 567 N N . ARG A 1 78 ? -4.703 2.487 7.244 1.00 92.88 78 ARG A N 1
ATOM 568 C CA . ARG A 1 78 ? -5.620 1.894 6.264 1.00 92.88 78 ARG A CA 1
ATOM 569 C C . ARG A 1 78 ? -5.183 2.343 4.877 1.00 92.88 78 ARG A C 1
ATOM 571 O O . ARG A 1 78 ? -4.763 3.485 4.716 1.00 92.88 78 ARG A O 1
ATOM 578 N N . MET A 1 79 ? -5.281 1.473 3.879 1.00 95.25 79 MET A N 1
ATOM 579 C CA . MET A 1 79 ? -4.853 1.791 2.517 1.00 95.25 79 MET A CA 1
ATOM 580 C C . MET A 1 79 ? -5.896 1.359 1.488 1.00 95.25 79 MET A C 1
ATOM 582 O O . MET A 1 79 ? -6.450 0.267 1.583 1.00 95.25 79 MET A O 1
ATOM 586 N N . ALA A 1 80 ? -6.107 2.207 0.483 1.00 96.88 80 ALA A N 1
ATOM 587 C CA . ALA A 1 80 ? -6.770 1.854 -0.765 1.00 96.88 80 ALA A CA 1
ATOM 588 C C . ALA A 1 80 ? -5.962 2.425 -1.937 1.00 96.88 80 ALA A C 1
ATOM 590 O O . ALA A 1 80 ? -5.407 3.522 -1.840 1.00 96.88 80 ALA A O 1
ATOM 591 N N . GLY A 1 81 ? -5.884 1.696 -3.048 1.00 95.88 81 GLY A N 1
ATOM 592 C CA . GLY A 1 81 ? -5.163 2.164 -4.227 1.00 95.88 81 GLY A CA 1
ATOM 593 C C . GLY A 1 81 ? -5.781 1.679 -5.528 1.00 95.88 81 GLY A C 1
ATOM 594 O O . GLY A 1 81 ? -6.336 0.583 -5.585 1.00 95.88 81 GLY A O 1
ATOM 595 N N . THR A 1 82 ? -5.686 2.504 -6.568 1.00 96.81 82 THR A N 1
ATOM 596 C CA . THR A 1 82 ? -6.071 2.118 -7.931 1.00 96.81 82 THR A CA 1
ATOM 597 C C . THR A 1 82 ? -4.884 1.445 -8.611 1.00 96.81 82 THR A C 1
ATOM 599 O O . THR A 1 82 ? -3.734 1.823 -8.390 1.00 96.81 82 THR A O 1
ATOM 602 N N . VAL A 1 83 ? -5.149 0.435 -9.431 1.00 95.25 83 VAL A N 1
ATOM 603 C CA . VAL A 1 83 ? -4.129 -0.291 -10.197 1.00 95.25 83 VAL A CA 1
ATOM 604 C C . VAL A 1 83 ? -4.600 -0.445 -11.631 1.00 95.25 83 VAL A C 1
ATOM 606 O O . VAL A 1 83 ? -5.804 -0.513 -11.884 1.00 95.25 83 VAL A O 1
ATOM 609 N N . SER A 1 84 ? -3.657 -0.492 -12.565 1.00 90.88 84 SER A N 1
ATOM 610 C CA . SER A 1 84 ? -3.975 -0.721 -13.979 1.00 90.88 84 SER A CA 1
ATOM 611 C C . SER A 1 84 ? -4.141 -2.213 -14.269 1.00 90.88 84 SER A C 1
ATOM 613 O O . SER A 1 84 ? -5.021 -2.603 -15.031 1.00 90.88 84 SER A O 1
ATOM 615 N N . ASP A 1 85 ? -3.319 -3.047 -13.632 1.00 91.56 85 ASP A N 1
ATOM 616 C CA . ASP A 1 85 ? -3.403 -4.507 -13.688 1.00 91.56 85 ASP A CA 1
ATOM 617 C C . ASP A 1 85 ? -3.471 -5.059 -12.257 1.00 91.56 85 ASP A C 1
ATOM 619 O O . ASP A 1 85 ? -2.510 -4.879 -11.510 1.00 91.56 85 ASP A O 1
ATOM 623 N N . PRO A 1 86 ? -4.563 -5.723 -11.835 1.00 94.25 86 PRO A N 1
ATOM 624 C CA . PRO A 1 86 ? -4.680 -6.251 -10.480 1.00 94.25 86 PRO A CA 1
ATOM 625 C C . PRO A 1 86 ? -4.055 -7.640 -10.287 1.00 94.25 86 PRO A C 1
ATOM 627 O O . PRO A 1 86 ? -4.031 -8.127 -9.156 1.00 94.25 86 PRO A O 1
ATOM 630 N N . SER A 1 87 ? -3.559 -8.297 -11.346 1.00 94.00 87 SER A N 1
ATOM 631 C CA . SER A 1 87 ? -3.148 -9.715 -11.322 1.00 94.00 87 SER A CA 1
ATOM 632 C C . SER A 1 87 ? -2.139 -10.067 -10.221 1.00 94.00 87 SER A C 1
ATOM 634 O O . SER A 1 87 ? -2.149 -11.173 -9.689 1.00 94.00 87 SER A O 1
ATOM 636 N N . TRP A 1 88 ? -1.292 -9.113 -9.846 1.00 93.94 88 TRP A N 1
ATOM 637 C CA . TRP A 1 88 ? -0.241 -9.261 -8.842 1.00 93.94 88 TRP A CA 1
ATOM 638 C C . TRP A 1 88 ? -0.727 -9.109 -7.390 1.00 93.94 88 TRP A C 1
ATOM 640 O O . TRP A 1 88 ? 0.019 -9.437 -6.470 1.00 93.94 88 TRP A O 1
ATOM 650 N N . ALA A 1 89 ? -1.945 -8.602 -7.182 1.00 96.38 89 ALA A N 1
ATOM 651 C CA . ALA A 1 89 ? -2.545 -8.379 -5.865 1.00 96.38 89 ALA A CA 1
ATOM 652 C C . ALA A 1 89 ? -3.617 -9.425 -5.509 1.00 96.38 89 ALA A C 1
ATOM 654 O O . ALA A 1 89 ? -3.967 -9.585 -4.339 1.00 96.38 89 ALA A O 1
ATOM 655 N N . VAL A 1 90 ? -4.144 -10.142 -6.506 1.00 95.31 90 VAL A N 1
ATOM 656 C CA . VAL A 1 90 ? -5.162 -11.181 -6.304 1.00 95.31 90 VAL A CA 1
ATOM 657 C C . VAL A 1 90 ? -4.602 -12.319 -5.447 1.00 95.31 90 VAL A C 1
ATOM 659 O O . VAL A 1 90 ? -3.548 -12.875 -5.743 1.00 95.31 90 VAL A O 1
ATOM 662 N N . GLY A 1 91 ? -5.336 -12.684 -4.393 1.00 92.31 91 GLY A N 1
ATOM 663 C CA . GLY A 1 91 ? -4.992 -13.803 -3.511 1.00 92.31 91 GLY A CA 1
ATOM 664 C C . GLY A 1 91 ? -3.874 -13.516 -2.506 1.00 92.31 91 GLY A C 1
ATOM 665 O O . GLY A 1 91 ? -3.439 -14.435 -1.820 1.00 92.31 91 GLY A O 1
ATOM 666 N N . VAL A 1 92 ? -3.403 -12.269 -2.406 1.00 94.81 92 VAL A N 1
ATOM 667 C CA . VAL A 1 92 ? -2.471 -11.862 -1.348 1.00 94.81 92 VAL A CA 1
ATOM 668 C C . VAL A 1 92 ? -3.235 -11.715 -0.030 1.00 94.81 92 VAL A C 1
ATOM 670 O O . VAL A 1 92 ? -4.250 -11.021 0.032 1.00 94.81 92 VAL A O 1
ATOM 673 N N . ASP A 1 93 ? -2.739 -12.349 1.033 1.00 93.69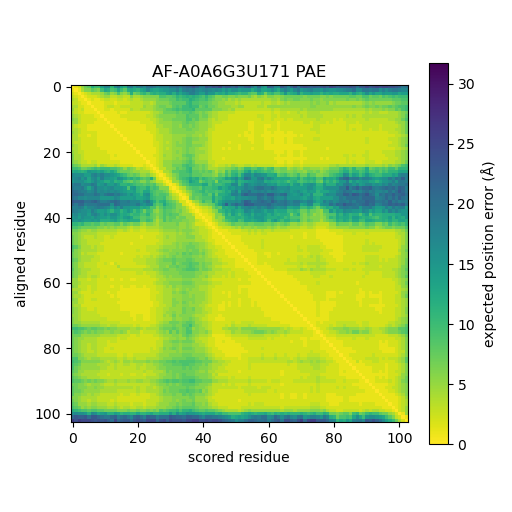 93 ASP A N 1
ATOM 674 C CA . ASP A 1 93 ? -3.335 -12.254 2.368 1.00 93.69 93 ASP A CA 1
ATOM 675 C C . ASP A 1 93 ? -3.426 -10.794 2.842 1.00 93.69 93 ASP A C 1
ATOM 677 O O . ASP A 1 93 ? -2.498 -10.000 2.672 1.00 93.69 93 ASP A O 1
ATOM 681 N N . GLY A 1 94 ? -4.572 -10.430 3.424 1.00 93.06 94 GLY A N 1
ATOM 682 C CA . GLY A 1 94 ? -4.841 -9.065 3.887 1.00 93.06 94 GLY A CA 1
ATOM 683 C C . GLY A 1 94 ? -5.177 -8.060 2.778 1.00 93.06 94 GLY A C 1
ATOM 684 O O . GLY A 1 94 ? -5.362 -6.879 3.073 1.00 93.06 94 GLY A O 1
ATOM 685 N N . VAL A 1 95 ? -5.293 -8.501 1.518 1.00 96.69 95 VAL A N 1
ATOM 686 C CA . VAL A 1 95 ? -5.608 -7.647 0.364 1.00 96.69 95 VAL A CA 1
ATOM 687 C C . VAL A 1 95 ? -6.957 -8.033 -0.231 1.00 96.69 95 VAL A C 1
ATOM 689 O O . VAL A 1 95 ? -7.285 -9.204 -0.396 1.00 96.69 95 VAL A O 1
ATOM 692 N N . THR A 1 96 ? -7.757 -7.028 -0.581 1.00 96.88 96 THR A N 1
ATOM 693 C CA . THR A 1 96 ? -8.994 -7.209 -1.347 1.00 96.88 96 THR A CA 1
ATOM 694 C C . THR A 1 96 ? -8.885 -6.434 -2.651 1.00 96.88 96 THR A C 1
ATOM 696 O O . THR A 1 96 ? -8.598 -5.239 -2.642 1.00 96.88 96 THR A O 1
ATOM 699 N N . VAL A 1 97 ? -9.124 -7.116 -3.770 1.00 96.75 97 VAL A N 1
ATOM 700 C CA . VAL A 1 97 ? -9.198 -6.505 -5.100 1.00 96.75 97 VAL A CA 1
ATOM 701 C C . VAL A 1 97 ? -10.666 -6.299 -5.450 1.00 96.75 97 VAL A C 1
ATOM 703 O O . VAL A 1 97 ? -11.453 -7.242 -5.399 1.00 96.75 97 VAL A O 1
ATOM 706 N N . VAL A 1 98 ? -11.023 -5.070 -5.818 1.00 95.81 98 VAL A N 1
ATOM 707 C CA . VAL A 1 98 ? -12.371 -4.712 -6.268 1.00 95.81 98 VAL A CA 1
ATOM 708 C C . VAL A 1 98 ? -12.286 -4.259 -7.719 1.00 95.81 98 VAL A C 1
ATOM 710 O O . VAL A 1 98 ? -11.571 -3.308 -8.033 1.00 95.81 98 VAL A O 1
ATOM 713 N N . HIS A 1 99 ? -13.007 -4.946 -8.604 1.00 92.50 99 HIS A N 1
ATOM 714 C CA . HIS A 1 99 ? -13.175 -4.510 -9.985 1.00 92.50 99 HIS A CA 1
ATOM 715 C C . HIS A 1 99 ? -14.259 -3.436 -10.033 1.00 92.50 99 HIS A C 1
ATOM 717 O O .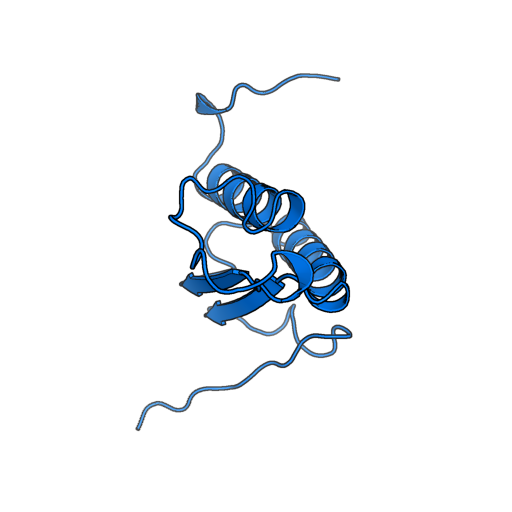 HIS A 1 99 ? -15.356 -3.639 -9.517 1.00 92.50 99 HIS A O 1
ATOM 723 N N . LEU A 1 100 ? -13.923 -2.287 -10.614 1.00 89.00 100 LEU A N 1
ATOM 724 C CA . LEU A 1 100 ? -14.864 -1.197 -10.825 1.00 89.00 100 LEU A CA 1
ATOM 725 C C . LEU A 1 100 ? -15.352 -1.276 -12.267 1.00 89.00 100 LEU A C 1
ATOM 727 O O . LEU A 1 100 ? -14.554 -1.126 -13.195 1.00 89.00 100 LEU A O 1
ATOM 731 N N . ASP A 1 101 ? -16.645 -1.521 -12.442 1.00 84.75 101 ASP A N 1
ATOM 732 C CA . ASP A 1 101 ? -17.279 -1.395 -13.746 1.00 84.75 101 ASP A CA 1
ATOM 733 C C . ASP A 1 101 ? -17.341 0.087 -14.146 1.00 84.75 101 ASP A C 1
ATOM 735 O O . ASP A 1 101 ? -17.376 0.988 -13.302 1.00 84.75 101 ASP A O 1
ATOM 739 N N . ARG A 1 102 ? -17.309 0.354 -15.453 1.00 74.56 102 ARG A N 1
ATOM 740 C CA . ARG A 1 102 ? -17.720 1.658 -15.974 1.00 74.56 102 ARG A CA 1
ATOM 741 C C . ARG A 1 102 ? -19.218 1.569 -16.234 1.00 74.56 102 ARG A C 1
ATOM 743 O O . ARG A 1 102 ? -19.604 0.824 -17.131 1.00 74.56 102 ARG A O 1
ATOM 750 N N . ASP A 1 103 ? -20.007 2.292 -15.445 1.00 61.72 103 ASP A N 1
ATOM 751 C CA . ASP A 1 103 ? -21.404 2.590 -15.784 1.00 61.72 103 ASP A CA 1
ATOM 752 C C . ASP A 1 103 ? -21.502 3.293 -17.152 1.00 61.72 103 ASP A C 1
ATOM 754 O O . ASP A 1 103 ? -20.601 4.112 -17.476 1.00 61.72 103 ASP A O 1
#

pLDDT: mean 88.23, std 10.89, range [61.72, 97.06]